Protein A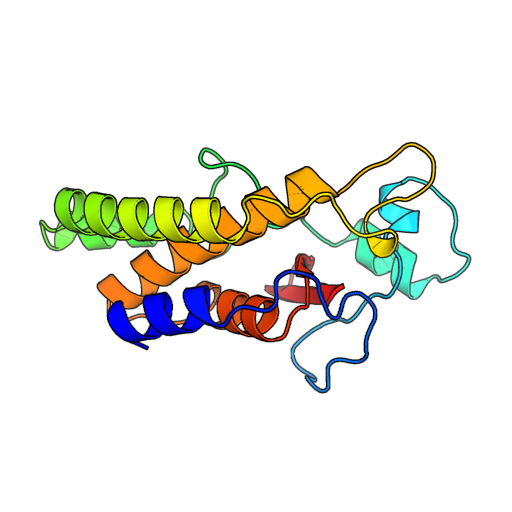F-A0A517VA47-F1 (afdb_monomer_lite)

pLDDT: mean 95.21, std 2.86, range [83.19, 98.19]

Sequence (168 aa):
MTITELESLLQGTKWFERLCEPLANDSVVQIRSLEPWANIPTGDDRLEQIADQMDWLPSSRDQDDPVHGRSMEDRSEQLGMKTEYSRQSLDIYKKALASLRGFDGNSALQVGPHNFTEAACGAAVFAARRAAYEILLDDCGFWCSIMNLYHQGHWPCGILPDKTVVVL

Organism: NCBI:txid2527971

Structure (mmCIF, N/CA/C/O backbone):
data_AF-A0A517VA47-F1
#
_entry.id   AF-A0A517VA47-F1
#
loop_
_atom_site.group_PDB
_atom_site.id
_atom_site.type_symbol
_atom_site.label_atom_id
_atom_site.label_alt_id
_atom_site.label_comp_id
_atom_site.label_asym_id
_atom_site.label_entity_id
_atom_site.label_seq_id
_atom_site.pdbx_PDB_ins_code
_atom_site.Cartn_x
_atom_site.Cartn_y
_atom_site.Cartn_z
_atom_site.occupancy
_atom_site.B_iso_or_equiv
_atom_site.auth_seq_id
_atom_site.auth_comp_id
_atom_site.auth_asym_id
_atom_site.auth_atom_id
_atom_site.pdbx_PDB_model_num
ATOM 1 N N . MET A 1 1 ? -1.684 -7.712 15.765 1.00 89.75 1 MET A N 1
ATOM 2 C CA . MET A 1 1 ? -1.124 -6.348 15.733 1.00 89.75 1 MET A CA 1
ATOM 3 C C . MET A 1 1 ? -2.108 -5.426 16.438 1.00 89.75 1 MET A C 1
ATOM 5 O O . MET A 1 1 ? -3.297 -5.567 16.191 1.00 89.75 1 MET A O 1
ATOM 9 N N . THR A 1 2 ? -1.655 -4.530 17.307 1.00 95.94 2 THR A N 1
ATOM 10 C CA . THR A 1 2 ? -2.456 -3.492 17.979 1.00 95.94 2 THR A CA 1
ATOM 11 C C . THR A 1 2 ? -2.201 -2.114 17.360 1.00 95.94 2 THR A C 1
ATOM 13 O O . THR A 1 2 ? -1.248 -1.937 16.603 1.00 95.94 2 THR A O 1
ATOM 16 N N . ILE A 1 3 ? -3.014 -1.106 17.701 1.00 96.75 3 ILE A N 1
ATOM 17 C CA . ILE A 1 3 ? -2.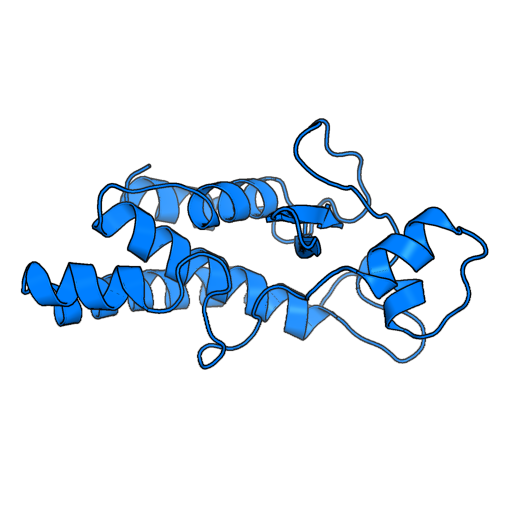789 0.273 17.231 1.00 96.75 3 ILE A CA 1
ATOM 18 C C . ILE A 1 3 ? -1.429 0.805 17.695 1.00 96.75 3 ILE A C 1
ATOM 20 O O . ILE A 1 3 ? -0.699 1.390 16.903 1.00 96.75 3 ILE A O 1
ATOM 24 N N . THR A 1 4 ? -1.036 0.545 18.943 1.00 96.38 4 THR A N 1
ATOM 25 C CA . THR A 1 4 ? 0.276 0.958 19.464 1.00 96.38 4 THR A CA 1
ATOM 26 C C . THR A 1 4 ? 1.433 0.274 18.729 1.00 96.38 4 THR A C 1
ATOM 28 O O . THR A 1 4 ? 2.458 0.906 18.462 1.00 96.38 4 THR A O 1
ATOM 31 N N . GLU A 1 5 ? 1.270 -0.999 18.362 1.00 96.56 5 GLU A N 1
ATOM 32 C CA . GLU A 1 5 ? 2.248 -1.715 17.535 1.00 96.56 5 GLU A CA 1
ATOM 33 C C . GLU A 1 5 ? 2.327 -1.124 16.123 1.00 96.56 5 GLU A C 1
ATOM 35 O O . GLU A 1 5 ? 3.432 -0.918 15.628 1.00 96.56 5 GLU A O 1
ATOM 40 N N . LEU A 1 6 ? 1.192 -0.777 15.502 1.00 97.25 6 LEU A N 1
ATOM 41 C CA . LEU A 1 6 ? 1.171 -0.102 14.200 1.00 97.25 6 LEU A CA 1
ATOM 42 C C . LEU A 1 6 ? 1.857 1.271 14.261 1.00 97.25 6 LEU A C 1
ATOM 44 O O . LEU A 1 6 ? 2.608 1.628 13.359 1.00 97.25 6 LEU A O 1
ATOM 48 N N . GLU A 1 7 ? 1.655 2.037 15.332 1.00 96.75 7 GLU A N 1
ATOM 49 C CA . GLU A 1 7 ? 2.340 3.319 15.529 1.00 96.75 7 GLU A CA 1
ATOM 50 C C . GLU A 1 7 ? 3.854 3.154 15.663 1.00 96.75 7 GLU A C 1
ATOM 52 O O . GLU A 1 7 ? 4.614 3.917 15.067 1.00 96.75 7 GLU A O 1
ATOM 57 N N . SER A 1 8 ? 4.294 2.140 16.408 1.00 95.62 8 SER A N 1
ATOM 58 C CA . SER A 1 8 ? 5.715 1.811 16.548 1.00 95.62 8 SER A CA 1
ATOM 59 C C . SER A 1 8 ? 6.312 1.344 15.216 1.00 95.62 8 SER A C 1
ATOM 61 O O . SER A 1 8 ? 7.416 1.750 14.853 1.00 95.62 8 SER A O 1
ATOM 63 N N . LEU A 1 9 ? 5.556 0.556 14.446 1.00 95.81 9 LEU A N 1
ATOM 64 C CA . LEU A 1 9 ? 5.927 0.130 13.099 1.00 95.81 9 LEU A CA 1
ATOM 65 C C . LEU A 1 9 ? 6.095 1.335 12.167 1.00 95.81 9 LEU A C 1
ATOM 67 O O . LEU A 1 9 ? 7.115 1.421 11.485 1.00 95.81 9 LEU A O 1
ATOM 71 N N . LEU A 1 10 ? 5.167 2.300 12.182 1.00 95.38 10 LEU A N 1
ATOM 72 C CA . LEU A 1 10 ? 5.263 3.538 11.396 1.00 95.38 10 LEU A CA 1
ATOM 73 C C . LEU A 1 10 ? 6.509 4.361 11.744 1.00 95.38 10 LEU A C 1
ATOM 75 O O . LEU A 1 10 ? 7.175 4.861 10.843 1.00 95.38 10 LEU A O 1
ATOM 79 N N . GLN A 1 11 ? 6.857 4.475 13.029 1.00 92.38 11 GLN A N 1
ATOM 80 C CA . GLN A 1 11 ? 8.053 5.209 13.466 1.00 92.38 11 GLN A CA 1
ATOM 81 C C . GLN A 1 11 ? 9.359 4.564 12.988 1.00 92.38 11 GLN A C 1
ATOM 83 O O . GLN A 1 11 ? 10.321 5.274 12.707 1.00 92.38 11 GLN A O 1
ATOM 88 N N . GLY A 1 12 ? 9.397 3.233 12.904 1.00 92.81 12 GLY A N 1
ATOM 89 C CA . GLY A 1 12 ? 10.550 2.482 12.406 1.00 92.81 12 GLY A CA 1
ATOM 90 C C . GLY A 1 12 ? 10.504 2.171 10.910 1.00 92.81 12 GLY A C 1
ATOM 91 O O . GLY A 1 12 ? 11.357 1.425 10.435 1.00 92.81 12 GLY A O 1
ATOM 92 N N . THR A 1 13 ? 9.497 2.658 10.178 1.00 94.81 13 THR A N 1
ATOM 93 C CA . THR A 1 13 ? 9.312 2.316 8.765 1.00 94.81 13 THR A CA 1
ATOM 94 C C . THR A 1 13 ? 10.367 2.985 7.895 1.00 94.81 13 THR A C 1
ATOM 96 O O . THR A 1 13 ? 10.553 4.199 7.933 1.00 94.81 13 THR A O 1
ATOM 99 N N . LYS A 1 14 ? 11.016 2.173 7.063 1.00 92.81 14 LYS A N 1
ATOM 100 C CA . LYS A 1 14 ? 12.071 2.572 6.132 1.00 92.81 14 LYS A CA 1
ATOM 101 C C . LYS A 1 14 ? 11.511 2.890 4.753 1.00 92.81 14 LYS A C 1
ATOM 103 O O . LYS A 1 14 ? 11.840 2.211 3.786 1.00 92.81 14 LYS A O 1
ATOM 108 N N . TRP A 1 15 ? 10.599 3.858 4.677 1.00 95.50 15 TRP A N 1
ATOM 109 C CA . TRP A 1 15 ? 9.833 4.145 3.460 1.00 95.50 15 TRP A CA 1
ATOM 110 C C . TRP A 1 15 ? 10.720 4.162 2.210 1.00 95.50 15 TRP A C 1
ATOM 112 O O . TRP A 1 15 ? 11.597 5.011 2.080 1.00 95.50 15 TRP A O 1
ATOM 122 N N . PHE A 1 16 ? 10.466 3.226 1.291 1.00 97.00 16 PHE A N 1
ATOM 123 C CA . PHE A 1 16 ? 11.099 3.179 -0.031 1.00 97.00 16 PHE A CA 1
ATOM 124 C C . PHE A 1 16 ? 12.636 3.042 -0.035 1.00 97.00 16 PHE A C 1
ATOM 126 O O . PHE A 1 16 ? 13.272 3.318 -1.055 1.00 97.00 16 PHE A O 1
ATOM 133 N N . GLU A 1 17 ? 13.254 2.617 1.072 1.00 95.88 17 GLU A N 1
ATOM 134 C CA . GLU A 1 17 ? 14.712 2.439 1.150 1.00 95.88 17 GLU A CA 1
ATOM 135 C C . GLU A 1 17 ? 15.217 1.233 0.347 1.00 95.88 17 GLU A C 1
ATOM 137 O O . GLU A 1 17 ? 16.389 1.199 -0.015 1.00 95.88 17 GLU A O 1
ATOM 142 N N . ARG A 1 18 ? 14.352 0.249 0.066 1.00 96.19 18 ARG A N 1
ATOM 143 C CA . ARG A 1 18 ? 14.712 -1.045 -0.540 1.00 96.19 18 ARG A CA 1
ATOM 144 C C . ARG A 1 18 ? 13.960 -1.324 -1.842 1.00 96.19 18 ARG A C 1
ATOM 146 O O . ARG A 1 18 ? 13.729 -2.480 -2.195 1.00 96.19 18 ARG A O 1
ATOM 153 N N . LEU A 1 19 ? 13.567 -0.270 -2.559 1.00 96.00 19 LEU A N 1
ATOM 154 C CA . LEU A 1 19 ? 12.985 -0.407 -3.896 1.00 96.00 19 LEU A CA 1
ATOM 155 C C . LEU A 1 19 ? 13.931 -1.189 -4.815 1.00 96.00 19 LEU A C 1
ATOM 157 O O . LEU A 1 19 ? 15.142 -0.961 -4.816 1.00 96.00 19 LEU A O 1
ATOM 161 N N . CYS A 1 20 ? 13.369 -2.101 -5.601 1.00 93.25 20 CYS A N 1
ATOM 162 C CA . CYS A 1 20 ? 14.054 -3.013 -6.514 1.00 93.25 20 CYS A CA 1
ATOM 163 C C . CYS A 1 20 ? 14.995 -4.031 -5.837 1.00 93.25 20 CYS A C 1
ATOM 165 O O . CYS A 1 20 ? 15.588 -4.864 -6.534 1.00 93.25 20 CYS A O 1
ATOM 167 N N . GLU A 1 21 ? 15.146 -4.016 -4.506 1.00 94.12 21 GLU A N 1
ATOM 168 C CA . GLU A 1 21 ? 15.935 -5.018 -3.788 1.00 94.12 21 GLU A CA 1
ATOM 169 C C . GLU A 1 21 ? 15.165 -6.332 -3.635 1.00 94.12 21 GLU A C 1
ATOM 171 O O . GLU A 1 21 ? 13.967 -6.303 -3.353 1.00 94.12 21 GLU A O 1
ATOM 176 N N . PRO A 1 22 ? 15.823 -7.503 -3.735 1.00 91.69 22 PRO A N 1
ATOM 177 C CA . PRO A 1 22 ? 15.169 -8.792 -3.544 1.00 91.69 22 PRO A CA 1
ATOM 178 C C . PRO A 1 22 ? 14.406 -8.889 -2.219 1.00 91.69 22 PRO A C 1
ATOM 180 O O . PRO A 1 22 ? 14.969 -8.675 -1.140 1.00 91.69 22 PRO A O 1
ATOM 183 N N . LEU A 1 23 ? 13.142 -9.288 -2.313 1.00 90.44 23 LEU A N 1
ATOM 184 C CA . LEU A 1 23 ? 12.289 -9.600 -1.181 1.00 90.44 23 LEU A CA 1
ATOM 185 C C . LEU A 1 23 ? 12.096 -11.118 -1.133 1.00 90.44 23 LEU A C 1
ATOM 187 O O . LEU A 1 23 ? 11.501 -11.710 -2.030 1.00 90.44 23 LEU A O 1
ATOM 191 N N . ALA A 1 24 ? 12.615 -11.762 -0.087 1.00 83.56 24 ALA A N 1
ATOM 192 C CA . ALA A 1 24 ? 12.465 -13.202 0.118 1.00 83.56 24 ALA A CA 1
ATOM 193 C C . ALA A 1 24 ? 11.050 -13.525 0.630 1.00 83.56 24 ALA A C 1
ATOM 195 O O . ALA A 1 24 ? 10.853 -13.800 1.814 1.00 83.56 24 ALA A O 1
ATOM 196 N N . ASN A 1 25 ? 10.058 -13.421 -0.253 1.00 86.31 25 ASN A N 1
ATOM 197 C CA . ASN A 1 25 ? 8.664 -13.706 0.051 1.00 86.31 25 ASN A CA 1
ATOM 198 C C . ASN A 1 25 ? 7.951 -14.304 -1.172 1.00 86.31 25 ASN A C 1
ATOM 200 O O . ASN A 1 25 ? 7.628 -13.594 -2.117 1.00 86.31 25 ASN A O 1
ATOM 204 N N . ASP A 1 26 ? 7.648 -15.601 -1.113 1.00 83.19 26 ASP A N 1
ATOM 205 C CA . ASP A 1 26 ? 6.999 -16.334 -2.211 1.00 83.19 26 ASP A CA 1
ATOM 206 C C . ASP A 1 26 ? 5.515 -15.966 -2.408 1.00 83.19 26 ASP A C 1
ATOM 208 O O . ASP A 1 26 ? 4.892 -16.395 -3.377 1.00 83.19 26 ASP A O 1
ATOM 212 N N . SER A 1 27 ? 4.927 -15.181 -1.496 1.00 89.00 27 SER A N 1
ATOM 213 C CA . SER A 1 27 ? 3.525 -14.739 -1.578 1.00 89.00 27 SER A CA 1
ATOM 214 C C . SER A 1 27 ? 3.322 -13.431 -2.350 1.00 89.00 27 SER A C 1
ATOM 216 O O . SER A 1 27 ? 2.189 -12.963 -2.466 1.00 89.00 27 SER A O 1
ATOM 218 N N . VAL A 1 28 ? 4.394 -12.837 -2.883 1.00 95.19 28 VAL A N 1
ATOM 219 C CA . VAL A 1 28 ? 4.331 -11.603 -3.674 1.00 95.19 28 VAL A CA 1
ATOM 220 C C . VAL A 1 28 ? 4.973 -11.790 -5.043 1.00 95.19 28 VAL A C 1
ATOM 222 O O . VAL A 1 28 ? 5.863 -12.618 -5.236 1.00 95.19 28 VAL A O 1
ATOM 225 N N . VAL A 1 29 ? 4.549 -10.974 -6.001 1.00 96.44 29 VAL A N 1
ATOM 226 C CA . VAL A 1 29 ? 5.216 -10.844 -7.294 1.00 96.44 29 VAL A CA 1
ATOM 227 C C . VAL A 1 29 ? 6.150 -9.650 -7.227 1.00 96.44 29 VAL A C 1
ATOM 229 O O . VAL A 1 29 ? 5.716 -8.506 -7.131 1.00 96.44 29 VAL A O 1
ATOM 232 N N . GLN A 1 30 ? 7.449 -9.920 -7.277 1.00 95.62 30 GLN A N 1
ATOM 233 C CA . GLN A 1 30 ? 8.445 -8.863 -7.294 1.00 95.62 30 GLN A CA 1
ATOM 234 C C . GLN A 1 30 ? 8.706 -8.363 -8.720 1.00 95.62 30 GLN A C 1
ATOM 236 O O . GLN A 1 30 ? 9.025 -9.153 -9.611 1.00 95.62 30 GLN A O 1
ATOM 241 N N . ILE A 1 31 ? 8.647 -7.045 -8.901 1.00 95.81 31 ILE A N 1
ATOM 242 C CA . ILE A 1 31 ? 9.081 -6.333 -10.108 1.00 95.81 31 ILE A CA 1
ATOM 243 C C . ILE A 1 31 ? 10.337 -5.508 -9.804 1.00 95.81 31 ILE A C 1
ATOM 245 O O . ILE A 1 31 ? 10.694 -5.292 -8.649 1.00 95.81 31 ILE A O 1
ATOM 249 N N . ARG A 1 32 ? 11.055 -5.077 -10.845 1.00 93.62 32 ARG A N 1
ATOM 250 C CA . ARG A 1 32 ? 12.293 -4.278 -10.700 1.00 93.62 32 ARG A CA 1
ATOM 251 C C . ARG A 1 32 ? 12.285 -2.969 -11.477 1.00 93.62 32 ARG A C 1
ATOM 253 O O . ARG A 1 32 ? 13.248 -2.214 -11.396 1.00 93.62 32 ARG A O 1
ATOM 260 N N . SER A 1 33 ? 11.233 -2.728 -12.246 1.00 94.44 33 SER A N 1
ATOM 261 C CA . SER A 1 33 ? 11.095 -1.563 -13.106 1.00 94.44 33 SER A CA 1
ATOM 262 C C . SER A 1 33 ? 9.623 -1.192 -13.215 1.00 94.44 33 SER A C 1
ATOM 264 O O . SER A 1 33 ? 8.761 -2.070 -13.195 1.00 94.44 33 SER A O 1
ATOM 266 N N . LEU A 1 34 ? 9.356 0.108 -13.336 1.00 96.62 34 LEU A N 1
ATOM 267 C CA . LEU A 1 34 ? 8.030 0.665 -13.608 1.00 96.62 34 LEU A CA 1
ATOM 268 C C . LEU A 1 34 ? 7.850 1.052 -15.089 1.00 96.62 34 LEU A C 1
ATOM 270 O O . LEU A 1 34 ? 6.840 1.648 -15.453 1.00 96.62 34 LEU A O 1
ATOM 274 N N . GLU A 1 35 ? 8.818 0.721 -15.949 1.00 96.19 35 GLU A N 1
ATOM 275 C CA . GLU A 1 35 ? 8.818 1.021 -17.390 1.00 96.19 35 GLU A CA 1
ATOM 276 C C . GLU A 1 35 ? 7.531 0.670 -18.144 1.00 96.19 35 GLU A C 1
ATOM 278 O O . GLU A 1 35 ? 7.050 1.544 -18.875 1.00 96.19 35 GLU A O 1
ATOM 283 N N . PRO A 1 36 ? 6.895 -0.500 -17.939 1.00 95.56 36 PRO A N 1
ATOM 284 C CA . PRO A 1 36 ? 5.655 -0.814 -18.646 1.00 95.56 36 PRO A CA 1
ATOM 285 C C . PRO A 1 36 ? 4.538 0.193 -18.352 1.00 95.56 36 PRO A C 1
ATOM 287 O O . PRO A 1 36 ? 3.827 0.627 -19.254 1.00 95.56 36 PRO A O 1
ATOM 290 N N . TRP A 1 37 ? 4.429 0.650 -17.101 1.00 95.06 37 TRP A N 1
ATOM 291 C CA . TRP A 1 37 ? 3.430 1.639 -16.685 1.00 95.06 37 TRP A CA 1
ATOM 292 C C . TRP A 1 37 ? 3.751 3.067 -17.145 1.00 95.06 37 TRP A C 1
ATOM 294 O O . TRP A 1 37 ? 2.910 3.959 -17.039 1.00 95.06 37 TRP A O 1
ATOM 304 N N . ALA A 1 38 ? 4.951 3.283 -17.683 1.00 94.00 38 ALA A N 1
ATOM 305 C CA . ALA A 1 38 ? 5.353 4.491 -18.394 1.00 94.00 38 ALA A CA 1
ATOM 306 C C . ALA A 1 38 ? 5.250 4.336 -19.927 1.00 94.00 38 ALA A C 1
ATOM 308 O O . ALA A 1 38 ? 5.709 5.210 -20.662 1.00 94.00 38 ALA A O 1
ATOM 309 N N . ASN A 1 39 ? 4.648 3.246 -20.424 1.00 91.25 39 ASN A N 1
ATOM 310 C CA . ASN A 1 39 ? 4.583 2.884 -21.845 1.00 91.25 39 ASN A CA 1
ATOM 311 C C . ASN A 1 39 ? 5.968 2.763 -22.507 1.00 91.25 39 ASN A C 1
ATOM 313 O O . ASN A 1 39 ? 6.128 3.067 -23.692 1.00 91.25 39 ASN A O 1
ATOM 317 N N . ILE A 1 40 ? 6.977 2.342 -21.741 1.00 92.25 40 ILE A N 1
ATOM 318 C CA . ILE A 1 40 ? 8.319 2.056 -22.246 1.00 92.25 40 ILE A CA 1
ATOM 319 C C . ILE A 1 40 ? 8.425 0.539 -22.455 1.00 92.25 40 ILE A C 1
ATOM 321 O O . ILE A 1 40 ? 8.303 -0.203 -21.480 1.00 92.25 40 ILE A O 1
ATOM 325 N N . PRO A 1 41 ? 8.647 0.060 -23.696 1.00 89.62 41 PRO A N 1
ATOM 326 C CA . PRO A 1 41 ? 8.841 -1.362 -23.961 1.00 89.62 41 PRO A CA 1
ATOM 327 C C . PRO A 1 41 ? 10.047 -1.899 -23.195 1.00 89.62 41 PRO A C 1
ATOM 329 O O . PRO A 1 41 ? 11.126 -1.305 -23.248 1.00 89.62 41 PRO A O 1
ATOM 332 N N . THR A 1 42 ? 9.872 -3.030 -22.518 1.00 92.00 42 THR A N 1
ATOM 333 C CA . THR A 1 42 ? 10.920 -3.613 -21.667 1.00 92.00 42 THR A CA 1
ATOM 334 C C . THR A 1 42 ? 11.620 -4.784 -22.341 1.00 92.00 42 THR A C 1
ATOM 336 O O . THR A 1 42 ? 12.789 -5.050 -22.063 1.00 92.00 42 THR A O 1
ATOM 339 N N . GLY A 1 43 ? 10.919 -5.482 -23.242 1.00 90.62 43 GLY A N 1
ATOM 340 C CA . GLY A 1 43 ? 11.383 -6.759 -23.785 1.00 90.62 43 GLY A CA 1
ATOM 341 C C . GLY A 1 43 ? 11.343 -7.899 -22.760 1.00 90.62 43 GLY A C 1
ATOM 342 O O . GLY A 1 43 ? 11.914 -8.959 -23.013 1.00 90.62 43 GLY A O 1
ATOM 343 N N . ASP A 1 44 ? 10.698 -7.680 -21.610 1.00 94.44 44 ASP A N 1
ATOM 344 C CA . ASP A 1 44 ? 10.387 -8.684 -20.598 1.00 94.44 44 ASP A CA 1
ATOM 345 C C . ASP A 1 44 ? 8.884 -8.991 -20.660 1.00 94.44 44 ASP A C 1
ATOM 347 O O . ASP A 1 44 ? 8.063 -8.319 -20.032 1.00 94.44 44 ASP A O 1
ATOM 351 N N . ASP A 1 45 ? 8.533 -10.036 -21.417 1.00 94.75 45 ASP A N 1
ATOM 352 C CA . ASP A 1 45 ? 7.146 -10.477 -21.617 1.00 94.75 45 ASP A CA 1
ATOM 353 C C . ASP A 1 45 ? 6.407 -10.710 -20.289 1.00 94.75 45 ASP A C 1
ATOM 355 O O . ASP A 1 45 ? 5.201 -10.484 -20.188 1.00 94.75 45 ASP A O 1
ATOM 359 N N . ARG A 1 46 ? 7.118 -11.164 -19.246 1.00 94.81 46 ARG A N 1
ATOM 360 C CA . ARG A 1 46 ? 6.512 -11.413 -17.935 1.00 94.81 46 ARG A CA 1
ATOM 361 C C . ARG A 1 46 ? 6.173 -10.099 -17.243 1.00 94.81 46 ARG A C 1
ATOM 363 O O . ARG A 1 46 ? 5.109 -9.998 -16.637 1.00 94.81 46 ARG A O 1
ATOM 370 N N . LEU A 1 47 ? 7.073 -9.122 -17.291 1.00 95.19 47 LEU A N 1
ATOM 371 C CA . LEU A 1 47 ? 6.854 -7.810 -16.689 1.00 95.19 47 LEU A CA 1
ATOM 372 C C . LEU A 1 47 ? 5.728 -7.047 -17.406 1.00 95.19 47 LEU A C 1
ATOM 374 O O . LEU A 1 47 ? 4.884 -6.446 -16.744 1.00 95.19 47 LEU A O 1
ATOM 378 N N . GLU A 1 48 ? 5.668 -7.130 -18.734 1.00 95.25 48 GLU A N 1
ATOM 379 C CA . GLU A 1 48 ? 4.583 -6.553 -19.540 1.00 95.25 48 GLU A CA 1
ATOM 380 C C . GLU A 1 48 ? 3.239 -7.232 -19.234 1.00 95.25 48 GLU A C 1
ATOM 382 O O . GLU A 1 48 ? 2.251 -6.549 -18.973 1.00 95.25 48 GLU A O 1
ATOM 387 N N . GLN A 1 49 ? 3.215 -8.564 -19.110 1.00 95.62 49 GLN A N 1
ATOM 388 C CA . GLN A 1 49 ? 2.014 -9.294 -18.696 1.00 95.62 49 GLN A CA 1
ATOM 389 C C . GLN A 1 49 ? 1.533 -8.902 -17.290 1.00 95.62 49 GLN A C 1
ATOM 391 O O . GLN A 1 49 ? 0.327 -8.809 -17.057 1.00 95.62 49 GLN A O 1
ATOM 396 N N . ILE A 1 50 ? 2.451 -8.691 -16.339 1.00 96.94 50 ILE A N 1
ATOM 397 C CA . ILE A 1 50 ? 2.095 -8.199 -15.000 1.00 96.94 50 ILE A CA 1
ATOM 398 C C . ILE A 1 50 ? 1.454 -6.817 -15.118 1.00 96.94 50 ILE A C 1
ATOM 400 O O . ILE A 1 50 ? 0.419 -6.583 -14.502 1.00 96.94 50 ILE A O 1
ATOM 404 N N . ALA A 1 51 ? 2.029 -5.919 -15.917 1.00 96.00 51 ALA A N 1
ATOM 405 C CA . ALA A 1 51 ? 1.502 -4.573 -16.094 1.00 96.00 51 ALA A CA 1
ATOM 406 C C . ALA A 1 51 ? 0.102 -4.545 -16.722 1.00 96.00 51 ALA A C 1
ATOM 408 O O . ALA A 1 51 ? -0.727 -3.751 -16.285 1.00 96.00 51 ALA A O 1
ATOM 409 N N . ASP A 1 52 ? -0.182 -5.446 -17.665 1.00 95.50 52 ASP A N 1
ATOM 410 C CA . ASP A 1 52 ? -1.502 -5.583 -18.295 1.00 95.50 52 ASP A CA 1
ATOM 411 C C . ASP A 1 52 ? -2.594 -6.073 -17.330 1.00 95.50 52 ASP A C 1
ATOM 413 O O . ASP A 1 52 ? -3.778 -5.809 -17.539 1.00 95.50 52 ASP A O 1
ATOM 417 N N . GLN A 1 53 ? -2.216 -6.830 -16.296 1.00 96.56 53 GLN A N 1
ATOM 418 C CA . GLN A 1 53 ? -3.156 -7.464 -15.363 1.00 96.56 53 GLN A CA 1
ATOM 419 C C . GLN A 1 53 ? -3.265 -6.753 -14.016 1.00 96.56 53 GLN A C 1
ATOM 421 O O . GLN A 1 53 ? -4.241 -6.961 -13.296 1.00 96.56 53 GLN A O 1
ATOM 426 N N . MET A 1 54 ? -2.240 -5.995 -13.635 1.00 96.75 54 MET A N 1
ATOM 427 C CA . MET A 1 54 ? -2.138 -5.396 -12.314 1.00 96.75 54 MET A CA 1
ATOM 428 C C . MET A 1 54 ? -3.027 -4.162 -12.199 1.00 96.75 54 MET A C 1
ATOM 430 O O . MET A 1 54 ? -2.868 -3.189 -12.935 1.00 96.75 54 MET A O 1
ATOM 434 N N . ASP A 1 55 ? -3.855 -4.151 -11.161 1.00 96.62 55 ASP A N 1
ATOM 435 C CA . ASP A 1 55 ? -4.502 -2.938 -10.686 1.00 96.62 55 ASP A CA 1
ATOM 436 C C . ASP A 1 55 ? -3.609 -2.236 -9.658 1.00 96.62 55 ASP A C 1
ATOM 438 O O . ASP A 1 55 ? -3.057 -2.859 -8.745 1.00 96.62 55 ASP A O 1
ATOM 442 N N . TRP A 1 56 ? -3.484 -0.915 -9.775 1.00 97.00 56 TRP A N 1
ATOM 443 C CA . TRP A 1 56 ? -2.779 -0.101 -8.786 1.00 97.00 56 TRP A CA 1
ATOM 444 C C . TRP A 1 56 ? -3.477 -0.146 -7.428 1.00 97.00 56 TRP A C 1
ATOM 446 O O . TRP A 1 56 ? -4.706 -0.066 -7.341 1.00 97.00 56 TRP A O 1
ATOM 456 N N . LEU A 1 57 ? -2.691 -0.192 -6.349 1.00 97.19 57 LEU A N 1
ATOM 457 C CA . LEU A 1 57 ? -3.249 0.042 -5.023 1.00 97.19 57 LEU A CA 1
ATOM 458 C C . LEU A 1 57 ? -3.744 1.495 -4.901 1.00 97.19 57 LEU A C 1
ATOM 460 O O . LEU A 1 57 ? -3.140 2.404 -5.481 1.00 97.19 57 LEU A O 1
ATOM 464 N N . PRO A 1 58 ? -4.818 1.738 -4.126 1.00 97.06 58 PRO A N 1
ATOM 465 C CA . PRO A 1 58 ? -5.355 3.074 -3.924 1.00 97.06 58 PRO A CA 1
ATOM 466 C C . PRO A 1 58 ? -4.307 4.028 -3.358 1.00 97.06 58 PRO A C 1
ATOM 468 O O . PRO A 1 58 ? -3.669 3.725 -2.353 1.00 97.06 58 PRO A O 1
ATOM 471 N N . SER A 1 59 ? -4.173 5.198 -3.971 1.00 94.31 59 SER A N 1
ATOM 472 C CA . SER A 1 59 ? -3.265 6.271 -3.570 1.00 94.31 59 SER A CA 1
ATOM 473 C C . SER A 1 59 ? -3.989 7.530 -3.088 1.00 94.31 59 SER A C 1
ATOM 475 O O . SER A 1 59 ? -3.355 8.437 -2.548 1.00 94.31 59 SER A O 1
ATOM 477 N N . SER A 1 60 ? -5.318 7.590 -3.212 1.00 91.88 60 SER A N 1
ATOM 478 C CA . SER A 1 60 ? -6.132 8.697 -2.717 1.00 91.88 60 SER A CA 1
ATOM 479 C C . SER A 1 60 ? -7.151 8.250 -1.669 1.00 91.88 60 SER A C 1
ATOM 481 O O . SER A 1 60 ? -7.559 7.096 -1.574 1.00 91.88 60 SER A O 1
ATOM 483 N N . ARG A 1 61 ? -7.572 9.192 -0.821 1.00 85.44 61 ARG A N 1
ATOM 484 C CA . ARG A 1 61 ? -8.452 8.915 0.327 1.00 85.44 61 ARG A CA 1
ATOM 485 C C . ARG A 1 61 ? -9.856 8.447 -0.079 1.00 85.44 61 ARG A C 1
ATOM 487 O O . ARG A 1 61 ? -10.508 7.765 0.717 1.00 85.44 61 ARG A O 1
ATOM 494 N N . ASP A 1 62 ? -10.312 8.919 -1.232 1.00 87.94 62 ASP A N 1
ATOM 495 C CA . ASP A 1 62 ? -11.637 8.752 -1.831 1.00 87.94 62 ASP A CA 1
ATOM 496 C C . ASP A 1 62 ? -11.745 7.540 -2.762 1.00 87.94 62 ASP A C 1
ATOM 498 O O . ASP A 1 62 ? -12.856 7.191 -3.147 1.00 87.94 62 ASP A O 1
ATOM 502 N N . GLN A 1 63 ? -10.629 6.882 -3.081 1.00 93.50 63 GLN A N 1
ATOM 503 C CA . GLN A 1 63 ? -10.655 5.595 -3.764 1.00 93.50 63 GLN A CA 1
ATOM 504 C C . GLN A 1 63 ? -11.215 4.493 -2.859 1.00 93.50 63 GLN A C 1
ATOM 506 O O . GLN A 1 63 ? -11.007 4.484 -1.639 1.00 93.50 63 GLN A O 1
ATOM 511 N N . ASP A 1 64 ? -11.913 3.552 -3.491 1.00 93.25 64 ASP A N 1
ATOM 512 C CA . ASP A 1 64 ? -12.468 2.380 -2.828 1.00 93.25 64 ASP A CA 1
ATOM 513 C C . ASP A 1 64 ? -11.367 1.411 -2.379 1.00 93.25 64 ASP A C 1
ATOM 515 O O . ASP A 1 64 ? -10.287 1.331 -2.963 1.00 93.25 64 ASP A O 1
ATOM 519 N N . ASP A 1 65 ? -11.654 0.647 -1.326 1.00 95.06 65 ASP A N 1
ATOM 520 C CA . ASP A 1 65 ? -10.794 -0.441 -0.866 1.00 95.06 65 ASP A CA 1
ATOM 521 C C . ASP A 1 65 ? -11.015 -1.690 -1.748 1.00 95.06 65 ASP A C 1
ATOM 523 O O . ASP A 1 65 ? -12.092 -2.290 -1.678 1.00 95.06 65 ASP A O 1
ATOM 527 N N . PRO A 1 66 ? -10.028 -2.130 -2.555 1.00 93.62 66 PRO A N 1
ATOM 528 C CA . PRO A 1 66 ? -10.185 -3.264 -3.470 1.00 93.62 66 PRO A CA 1
ATOM 529 C C . PRO A 1 66 ? -10.254 -4.636 -2.781 1.00 93.62 66 PRO A C 1
ATOM 531 O O . PRO A 1 66 ? -10.471 -5.652 -3.453 1.00 93.62 66 PRO A O 1
ATOM 534 N N . VAL A 1 67 ? -10.021 -4.700 -1.469 1.00 94.31 67 VAL A N 1
ATOM 535 C CA . VAL A 1 67 ? -10.036 -5.945 -0.692 1.00 94.31 67 VAL A CA 1
ATOM 536 C C . VAL A 1 67 ? -11.315 -6.056 0.115 1.00 94.31 67 VAL A C 1
ATOM 538 O O . VAL A 1 67 ? -12.006 -7.069 0.034 1.00 94.31 67 VAL A O 1
ATOM 541 N N . HIS A 1 68 ? -11.660 -4.999 0.846 1.00 94.06 68 HIS A N 1
ATOM 542 C CA . HIS A 1 68 ? -12.789 -5.029 1.777 1.00 94.06 68 HIS A CA 1
ATOM 543 C C . HIS A 1 68 ? -14.009 -4.247 1.294 1.00 94.06 68 HIS A C 1
ATOM 545 O O . HIS A 1 68 ? -15.083 -4.372 1.891 1.00 94.06 68 HIS A O 1
ATOM 551 N N . GLY A 1 69 ? -13.875 -3.419 0.255 1.00 93.31 69 GLY A N 1
ATOM 552 C CA . GLY A 1 69 ? -14.902 -2.459 -0.138 1.00 93.31 69 GLY A CA 1
ATOM 553 C C . GLY A 1 69 ? -15.351 -1.624 1.063 1.00 93.31 69 GLY A C 1
ATOM 554 O O . GLY A 1 69 ? -14.534 -1.034 1.769 1.00 93.31 69 GLY A O 1
ATOM 555 N N . ARG A 1 70 ? -16.661 -1.635 1.331 1.00 93.81 70 ARG A N 1
ATOM 556 C CA . ARG A 1 70 ? -17.280 -0.950 2.481 1.00 93.81 70 ARG A CA 1
ATOM 557 C C . ARG A 1 70 ? -17.527 -1.841 3.702 1.00 93.81 70 ARG A C 1
ATOM 559 O O . ARG A 1 70 ? -18.093 -1.379 4.690 1.00 93.81 70 ARG A O 1
ATOM 566 N N . SER A 1 71 ? -17.117 -3.110 3.659 1.00 95.69 71 SER A N 1
ATOM 567 C CA . SER A 1 71 ? -17.463 -4.083 4.706 1.00 95.69 71 SER A CA 1
ATOM 568 C C . SER A 1 71 ? -16.937 -3.692 6.091 1.00 95.69 71 SER A C 1
ATOM 570 O O . SER A 1 71 ? -17.608 -3.933 7.094 1.00 95.69 71 SER A O 1
ATOM 572 N N . MET A 1 72 ? -15.769 -3.047 6.161 1.00 95.38 72 MET A N 1
ATOM 573 C CA . MET A 1 72 ? -15.200 -2.577 7.423 1.00 95.38 72 MET A CA 1
ATOM 574 C C . MET A 1 72 ? -16.018 -1.425 8.023 1.00 95.38 72 MET A C 1
ATOM 576 O O . MET A 1 72 ? -16.321 -1.438 9.217 1.00 95.38 72 MET A O 1
ATOM 580 N N . GLU A 1 73 ? -16.432 -0.457 7.203 1.00 94.62 73 GLU A N 1
ATOM 581 C CA . GLU A 1 73 ? -17.321 0.632 7.611 1.00 94.62 73 GLU A CA 1
ATOM 582 C C . GLU A 1 73 ? -18.684 0.122 8.083 1.00 94.62 73 GLU A C 1
ATOM 584 O O . GLU A 1 73 ? -19.202 0.601 9.090 1.00 94.62 73 GLU A O 1
ATOM 589 N N . ASP A 1 74 ? -19.259 -0.854 7.383 1.00 96.56 74 ASP A N 1
ATOM 590 C CA . ASP A 1 74 ? -20.565 -1.412 7.734 1.00 96.56 74 ASP A CA 1
ATOM 591 C C . ASP A 1 74 ? -20.492 -2.189 9.061 1.00 96.56 74 ASP A C 1
ATOM 593 O O . ASP A 1 74 ? -21.365 -2.052 9.921 1.00 96.56 74 ASP A O 1
ATOM 597 N N . ARG A 1 75 ? -19.412 -2.951 9.285 1.00 96.81 75 ARG A N 1
ATOM 598 C CA . ARG A 1 75 ? -19.157 -3.641 10.561 1.00 96.81 75 ARG A CA 1
ATOM 599 C C . ARG A 1 75 ? -18.966 -2.662 11.716 1.00 96.81 75 ARG A C 1
ATOM 601 O O . ARG A 1 75 ? -19.525 -2.871 12.791 1.00 96.81 75 ARG A O 1
ATOM 608 N N . SER A 1 76 ? -18.206 -1.584 11.522 1.00 96.38 76 SER A N 1
ATOM 609 C CA . SER A 1 76 ? -18.011 -0.587 12.582 1.00 96.38 76 SER A CA 1
ATOM 610 C C . SER A 1 76 ? -19.299 0.168 12.916 1.00 96.38 76 SER A C 1
ATOM 612 O O . SER A 1 76 ? -19.504 0.556 14.069 1.00 96.38 76 SER A O 1
ATOM 614 N N . GLU A 1 77 ? -20.191 0.347 11.939 1.00 97.31 77 GLU A N 1
ATOM 615 C CA . GLU A 1 77 ? -21.527 0.904 12.138 1.00 97.31 77 GLU A CA 1
ATOM 616 C C . GLU A 1 77 ? -22.418 -0.030 12.959 1.00 97.31 77 GLU A C 1
ATOM 618 O O . GLU A 1 77 ? -23.024 0.418 13.932 1.00 97.31 77 GLU A O 1
ATOM 623 N N . GLN A 1 78 ? -22.424 -1.328 12.648 1.00 97.12 78 GLN A N 1
ATOM 624 C CA . GLN A 1 78 ? -23.152 -2.343 13.423 1.00 97.12 78 GLN A CA 1
ATOM 625 C C . GLN A 1 78 ? -22.680 -2.423 14.881 1.00 97.12 78 GLN A C 1
ATOM 627 O O . GLN A 1 78 ? -23.487 -2.652 15.780 1.00 97.12 78 GLN A O 1
ATOM 632 N N . LEU A 1 79 ? -21.389 -2.189 15.127 1.00 96.81 79 LEU A N 1
ATOM 633 C CA . LEU A 1 79 ? -20.809 -2.126 16.471 1.00 96.81 79 LEU A CA 1
ATOM 634 C C . LEU A 1 79 ? -21.059 -0.786 17.188 1.00 96.81 79 LEU A C 1
ATOM 636 O O . LEU A 1 79 ? -20.694 -0.645 18.352 1.00 96.81 79 LEU A O 1
ATOM 640 N N . GLY A 1 80 ? -21.634 0.219 16.517 1.00 97.62 80 GLY A N 1
ATOM 641 C CA . GLY A 1 80 ? -21.798 1.571 17.063 1.00 97.62 80 GLY A CA 1
ATOM 642 C C . GLY A 1 80 ? -20.484 2.349 17.227 1.00 97.62 80 GLY A C 1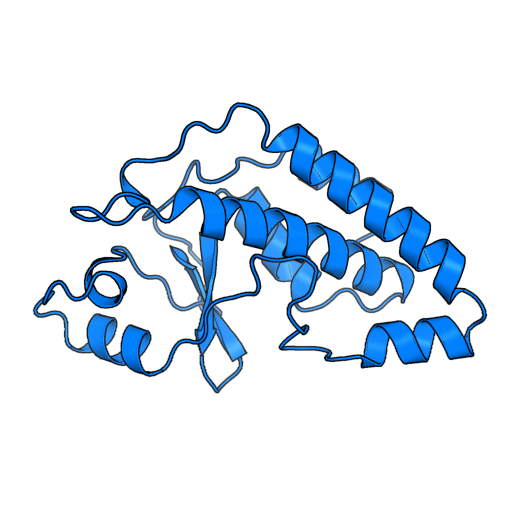
ATOM 643 O O . GLY A 1 80 ? -20.458 3.384 17.888 1.00 97.62 80 GLY A O 1
ATOM 644 N N . MET A 1 81 ? -19.392 1.877 16.617 1.00 97.75 81 MET A N 1
ATOM 645 C CA . MET A 1 81 ? -18.029 2.398 16.790 1.00 97.75 81 MET A CA 1
ATOM 646 C C . MET A 1 81 ? -17.517 3.197 15.585 1.00 97.75 81 MET A C 1
ATOM 648 O O . MET A 1 81 ? -16.410 3.731 15.630 1.00 97.75 81 MET A O 1
ATOM 652 N N . LYS A 1 82 ? -18.315 3.335 14.517 1.00 95.75 82 LYS A N 1
ATOM 653 C CA . LYS A 1 82 ? -17.937 3.990 13.249 1.00 95.75 82 LYS A CA 1
ATOM 654 C C . LYS A 1 82 ? -17.196 5.314 13.422 1.00 95.75 82 LYS A C 1
ATOM 656 O O . LYS A 1 82 ? -16.136 5.506 12.826 1.00 95.75 82 LYS A O 1
ATOM 661 N N . THR A 1 83 ? -17.731 6.228 14.231 1.00 96.75 83 THR A N 1
ATOM 662 C CA . THR A 1 83 ? -17.122 7.549 14.461 1.00 96.75 83 THR A CA 1
ATOM 663 C C . THR A 1 83 ? -15.774 7.428 15.167 1.00 96.75 83 THR A C 1
ATOM 665 O O . THR A 1 83 ? -14.809 8.083 14.774 1.00 96.75 83 THR A O 1
ATOM 668 N N . GLU A 1 84 ? -15.691 6.566 16.178 1.00 97.44 84 GLU A N 1
ATOM 669 C CA . GLU A 1 84 ? -14.480 6.371 16.972 1.00 97.44 84 GLU A CA 1
ATOM 670 C C . GLU A 1 84 ? -13.374 5.696 16.154 1.00 97.44 84 GLU A C 1
ATOM 672 O O . GLU A 1 84 ? -12.242 6.182 16.125 1.00 97.44 84 GLU A O 1
ATOM 677 N N . TYR A 1 85 ? -13.703 4.650 15.393 1.00 97.06 85 TYR A N 1
ATOM 678 C CA . TYR A 1 85 ? -12.738 3.990 14.513 1.00 97.06 85 TYR A CA 1
ATOM 679 C C . TYR A 1 85 ? -12.279 4.900 13.379 1.00 97.06 85 TYR A C 1
ATOM 681 O O . TYR A 1 85 ? -11.089 4.955 13.078 1.00 97.06 85 TYR A O 1
ATOM 689 N N . SER A 1 86 ? -13.186 5.697 12.807 1.00 95.19 86 SER A N 1
ATOM 690 C CA . SER A 1 86 ? -12.818 6.704 11.804 1.00 95.19 86 SER A CA 1
ATOM 691 C C . SER A 1 86 ? -11.849 7.743 12.375 1.00 95.19 86 SER A C 1
ATOM 693 O O . SER A 1 86 ? -10.899 8.137 11.700 1.00 95.19 86 SER A O 1
ATOM 695 N N . ARG A 1 87 ? -12.047 8.170 13.629 1.00 97.31 87 ARG A N 1
ATOM 696 C CA . ARG A 1 87 ? -11.160 9.11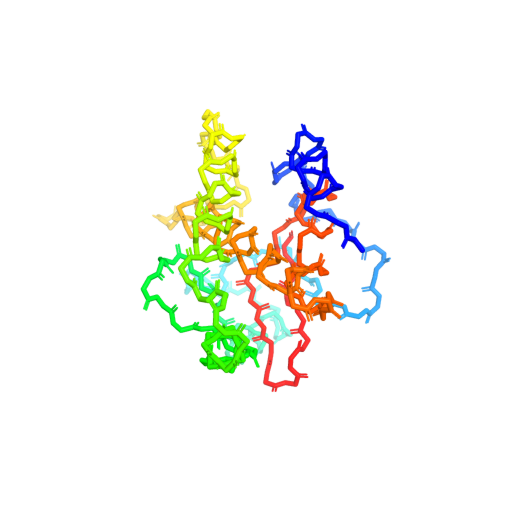7 14.317 1.00 97.31 87 ARG A CA 1
ATOM 697 C C . ARG A 1 87 ? -9.770 8.525 14.554 1.00 97.31 87 ARG A C 1
ATOM 699 O O . ARG A 1 87 ? -8.785 9.195 14.254 1.00 97.31 87 ARG A O 1
ATOM 706 N N . GLN A 1 88 ? -9.685 7.297 15.065 1.00 97.19 88 GLN A N 1
ATOM 707 C CA . GLN A 1 88 ? -8.408 6.618 15.322 1.00 97.19 88 GLN A CA 1
ATOM 708 C C . GLN A 1 88 ? -7.660 6.295 14.020 1.00 97.19 88 GLN A C 1
ATOM 710 O O . GLN A 1 88 ? -6.476 6.591 13.889 1.00 97.19 88 GLN A O 1
ATOM 715 N N . SER A 1 89 ? -8.365 5.790 13.008 1.00 96.56 89 SER A N 1
ATOM 716 C CA . SER A 1 89 ? -7.809 5.539 11.674 1.00 96.56 89 SER A CA 1
ATOM 717 C C . SER A 1 89 ? -7.285 6.827 11.013 1.00 96.56 89 SER A C 1
ATOM 719 O O . SER A 1 89 ? -6.222 6.827 10.388 1.00 96.56 89 SER A O 1
ATOM 721 N N . LEU A 1 90 ? -7.964 7.964 11.212 1.00 96.00 90 LEU A N 1
ATOM 722 C CA . LEU A 1 90 ? -7.489 9.272 10.750 1.00 96.00 90 LEU A CA 1
ATOM 723 C C . LEU A 1 90 ? -6.250 9.773 11.516 1.00 96.00 90 LEU A C 1
ATOM 725 O O . LEU A 1 90 ? -5.440 10.505 10.946 1.00 96.00 90 LEU A O 1
ATOM 729 N N . ASP A 1 91 ? -6.087 9.414 12.789 1.00 97.69 91 ASP A N 1
ATOM 730 C CA . ASP A 1 91 ? -4.866 9.727 13.542 1.00 97.69 91 ASP A CA 1
ATOM 731 C C . ASP A 1 91 ? -3.657 8.983 12.957 1.00 97.69 91 ASP A C 1
ATOM 733 O O . ASP A 1 91 ? -2.631 9.598 12.661 1.00 97.69 91 ASP A O 1
ATOM 737 N N . ILE A 1 92 ? -3.825 7.693 12.652 1.00 98.12 92 ILE A N 1
ATOM 738 C CA . ILE A 1 92 ? -2.812 6.881 11.965 1.00 98.12 92 ILE A CA 1
ATOM 739 C C . ILE A 1 92 ? -2.476 7.445 10.583 1.00 98.12 92 ILE A C 1
ATOM 741 O O . ILE A 1 92 ? -1.300 7.612 10.266 1.00 98.12 92 ILE A O 1
ATOM 745 N N . TYR A 1 93 ? -3.485 7.827 9.794 1.00 96.94 93 TYR A N 1
ATOM 746 C CA . TYR A 1 93 ? -3.285 8.520 8.516 1.00 96.94 93 TYR A CA 1
ATOM 747 C C . TYR A 1 93 ? -2.364 9.741 8.675 1.00 96.94 93 TYR A C 1
ATOM 749 O O . TYR A 1 93 ? -1.420 9.927 7.909 1.00 96.94 93 TYR A O 1
ATOM 757 N N . LYS A 1 94 ? -2.608 10.582 9.690 1.00 96.75 94 LYS A N 1
ATOM 758 C CA . LYS A 1 94 ? -1.807 11.793 9.931 1.00 96.75 94 LYS A CA 1
ATOM 759 C C . LYS A 1 94 ? -0.381 11.461 10.360 1.00 96.75 94 LYS A C 1
ATOM 761 O O . LYS A 1 94 ? 0.536 12.163 9.939 1.00 96.75 94 LYS A O 1
ATOM 766 N N . LYS A 1 95 ? -0.193 10.419 11.174 1.00 97.38 95 LYS A N 1
ATOM 767 C CA . LYS A 1 95 ? 1.132 9.937 11.591 1.00 97.38 95 LYS A CA 1
ATOM 768 C C . LYS A 1 95 ? 1.926 9.400 10.401 1.00 97.38 95 LYS A C 1
ATOM 770 O O . LYS A 1 95 ? 3.064 9.819 10.224 1.00 97.38 95 LYS A O 1
ATOM 775 N N . ALA A 1 96 ? 1.311 8.582 9.546 1.00 97.31 96 ALA A N 1
ATOM 776 C CA . ALA A 1 96 ? 1.932 8.089 8.315 1.00 97.31 96 ALA A CA 1
ATOM 777 C C . ALA A 1 96 ? 2.310 9.243 7.370 1.00 97.31 96 ALA A C 1
ATOM 779 O O . ALA A 1 96 ? 3.444 9.332 6.900 1.00 97.31 96 ALA A O 1
ATOM 780 N N . LEU A 1 97 ? 1.394 10.199 7.174 1.00 95.56 97 LEU A N 1
ATOM 781 C CA . LEU A 1 97 ? 1.666 11.400 6.385 1.00 95.56 97 LEU A CA 1
ATOM 782 C C . LEU A 1 97 ? 2.823 12.219 6.973 1.00 95.56 97 LEU A C 1
ATOM 784 O O . LEU A 1 97 ? 3.632 12.757 6.226 1.00 95.56 97 LEU A O 1
ATOM 788 N N . ALA A 1 98 ? 2.912 12.328 8.301 1.00 96.00 98 ALA A N 1
ATOM 789 C CA . ALA A 1 98 ? 4.011 13.012 8.972 1.00 96.00 98 ALA A CA 1
ATOM 790 C C . ALA A 1 98 ? 5.346 12.267 8.819 1.00 96.00 98 ALA A C 1
ATOM 792 O O . ALA A 1 98 ? 6.355 12.929 8.598 1.00 96.00 98 ALA A O 1
ATOM 793 N N . SER A 1 99 ? 5.358 10.931 8.886 1.00 95.44 99 SER A N 1
ATOM 794 C CA . SER A 1 99 ? 6.577 10.125 8.704 1.00 95.44 99 SER A CA 1
ATOM 795 C C . SER A 1 99 ? 7.118 10.146 7.276 1.00 95.44 99 SER A C 1
ATOM 797 O O . SER A 1 99 ? 8.306 9.939 7.076 1.00 95.44 99 SER A O 1
ATOM 799 N N . LEU A 1 100 ? 6.259 10.423 6.293 1.00 94.75 100 LEU A N 1
ATOM 800 C CA . LEU A 1 100 ? 6.644 10.586 4.890 1.00 94.75 100 LEU A CA 1
ATOM 801 C C . LEU A 1 100 ? 7.081 12.021 4.549 1.00 94.75 100 LEU A C 1
ATOM 803 O O . LEU A 1 100 ? 7.501 12.286 3.423 1.00 94.75 100 LEU A O 1
ATOM 807 N N . ARG A 1 101 ? 6.987 12.975 5.492 1.00 89.38 101 ARG A N 1
ATOM 808 C CA . ARG A 1 101 ? 7.452 14.349 5.248 1.00 89.38 101 ARG A CA 1
ATOM 809 C C . ARG A 1 101 ? 8.961 14.350 5.035 1.00 89.38 101 ARG A C 1
ATOM 811 O O . ARG A 1 101 ? 9.703 13.883 5.889 1.00 89.38 101 ARG A O 1
ATOM 818 N N . GLY A 1 102 ? 9.394 14.953 3.933 1.00 84.81 102 GLY A N 1
ATOM 819 C CA . GLY A 1 102 ? 10.807 15.024 3.558 1.00 84.81 102 GLY A CA 1
ATOM 820 C C . GLY A 1 102 ? 11.281 13.856 2.695 1.00 84.81 102 GLY A C 1
ATOM 821 O O . GLY A 1 102 ? 12.460 13.801 2.367 1.00 84.81 102 GLY A O 1
ATOM 822 N N . PHE A 1 103 ? 10.393 12.934 2.304 1.00 92.62 103 PHE A N 1
ATOM 823 C CA . PHE A 1 103 ? 10.697 12.039 1.197 1.00 92.62 103 PHE A CA 1
ATOM 824 C C . PHE A 1 103 ? 10.583 12.808 -0.124 1.00 92.62 103 PHE A C 1
ATOM 826 O O . PHE A 1 103 ? 9.483 13.082 -0.601 1.00 92.62 103 PHE A O 1
ATOM 833 N N . ASP A 1 104 ? 11.733 13.138 -0.709 1.00 88.38 104 ASP A N 1
ATOM 834 C CA . ASP A 1 104 ? 11.830 13.910 -1.955 1.00 88.38 104 ASP A CA 1
ATOM 835 C C . ASP A 1 104 ? 11.831 13.018 -3.217 1.00 88.38 104 ASP A C 1
ATOM 837 O O . ASP A 1 104 ? 12.068 13.491 -4.330 1.00 88.38 104 ASP A O 1
ATOM 841 N N . GLY A 1 105 ? 11.544 11.722 -3.054 1.00 90.44 105 GLY A N 1
ATOM 842 C CA . GLY A 1 105 ? 11.502 10.725 -4.122 1.00 90.44 105 GLY A CA 1
ATOM 843 C C . GLY A 1 105 ? 12.699 9.770 -4.126 1.00 90.44 105 GLY A C 1
ATOM 844 O O . GLY A 1 105 ? 13.658 9.903 -3.369 1.00 90.44 105 GLY A O 1
ATOM 845 N N . ASN A 1 106 ? 12.630 8.777 -5.009 1.00 94.38 106 ASN A N 1
ATOM 846 C CA . ASN A 1 106 ? 13.692 7.808 -5.279 1.00 94.38 106 ASN A CA 1
ATOM 847 C C . ASN A 1 106 ? 13.822 7.658 -6.803 1.00 94.38 106 ASN A C 1
ATOM 849 O O . ASN A 1 106 ? 12.814 7.692 -7.508 1.00 94.38 106 ASN A O 1
ATOM 853 N N . SER A 1 107 ? 15.039 7.493 -7.327 1.00 94.56 107 SER A N 1
ATOM 854 C CA . SER A 1 107 ? 15.269 7.310 -8.767 1.00 94.56 107 SER A CA 1
ATOM 855 C C . SER A 1 107 ? 14.515 6.114 -9.353 1.00 94.56 107 SER A C 1
ATOM 857 O O . SER A 1 107 ? 14.114 6.173 -10.506 1.00 94.56 107 SER A O 1
ATOM 859 N N . ALA A 1 108 ? 14.265 5.061 -8.568 1.00 95.50 108 ALA A N 1
ATOM 860 C CA . ALA A 1 108 ? 13.464 3.908 -8.988 1.00 95.50 108 ALA A CA 1
ATOM 861 C C . ALA A 1 108 ? 11.982 4.251 -9.247 1.00 95.50 108 ALA A C 1
ATOM 863 O O . ALA A 1 108 ? 11.283 3.506 -9.926 1.00 95.50 108 ALA A O 1
ATOM 864 N N . LEU A 1 109 ? 11.503 5.389 -8.731 1.00 97.00 109 LEU A N 1
ATOM 865 C CA . LEU A 1 109 ? 10.158 5.923 -8.970 1.00 97.00 109 LEU A CA 1
ATOM 866 C C . LEU A 1 109 ? 10.119 6.923 -10.137 1.00 97.00 109 LEU A C 1
ATOM 868 O O . LEU A 1 109 ? 9.068 7.510 -10.394 1.00 97.00 109 LEU A O 1
ATOM 872 N N . GLN A 1 110 ? 11.248 7.157 -10.813 1.00 96.50 110 GLN A N 1
ATOM 873 C CA . GLN A 1 110 ? 11.361 8.053 -11.962 1.00 96.50 110 GLN A CA 1
ATOM 874 C C . GLN A 1 110 ? 11.602 7.231 -13.220 1.00 96.50 110 GLN A C 1
ATOM 876 O O . GLN A 1 110 ? 12.625 6.561 -13.351 1.00 96.50 110 GLN A O 1
ATOM 881 N N . VAL A 1 111 ? 10.679 7.315 -14.170 1.00 95.00 111 VAL A N 1
ATOM 882 C CA . VAL A 1 111 ? 10.776 6.596 -15.437 1.00 95.00 111 VAL A CA 1
ATOM 883 C C . VAL A 1 111 ? 10.474 7.555 -16.577 1.00 95.00 111 VAL A C 1
ATOM 885 O O . VAL A 1 111 ? 9.326 7.920 -16.830 1.00 95.00 111 VAL A O 1
ATOM 888 N N . GLY A 1 112 ? 11.527 7.996 -17.266 1.00 90.25 112 GLY A N 1
ATOM 889 C CA . GLY A 1 112 ? 11.412 9.037 -18.285 1.00 90.25 112 GLY A CA 1
ATOM 890 C C . GLY A 1 112 ? 10.756 10.302 -17.703 1.00 90.25 112 GLY A C 1
ATOM 891 O O . GLY A 1 112 ? 11.276 10.846 -16.730 1.00 90.25 112 GLY A O 1
ATOM 892 N N . PRO A 1 113 ? 9.635 10.791 -18.267 1.00 92.12 113 PRO A N 1
ATOM 893 C CA . PRO A 1 113 ? 8.905 11.942 -17.732 1.00 92.12 113 PRO A CA 1
ATOM 894 C C . PRO A 1 113 ? 7.944 11.593 -16.578 1.00 92.12 113 PRO A C 1
ATOM 896 O O . PRO A 1 113 ? 7.318 12.496 -16.023 1.00 92.12 113 PRO A O 1
ATOM 899 N N . HIS A 1 114 ? 7.774 10.310 -16.242 1.00 94.69 114 HIS A N 1
ATOM 900 C CA . HIS A 1 114 ? 6.816 9.849 -15.241 1.00 94.69 114 HIS A CA 1
ATOM 901 C C . HIS A 1 114 ? 7.450 9.775 -13.852 1.00 94.69 114 HIS A C 1
ATOM 903 O O . HIS A 1 114 ? 8.525 9.202 -13.674 1.00 94.69 114 HIS A O 1
ATOM 909 N N . ASN A 1 115 ? 6.739 10.318 -12.863 1.00 96.06 115 ASN A N 1
ATOM 910 C CA . ASN A 1 115 ? 7.132 10.314 -11.461 1.00 96.06 115 ASN A CA 1
ATOM 911 C C . ASN A 1 115 ? 6.047 9.632 -10.621 1.00 96.06 115 ASN A C 1
ATOM 913 O O . ASN A 1 115 ? 4.934 10.142 -10.502 1.00 96.06 115 ASN A O 1
ATOM 917 N N . PHE A 1 116 ? 6.392 8.504 -10.005 1.00 97.00 116 PHE A N 1
ATOM 918 C CA . PHE A 1 116 ? 5.481 7.689 -9.201 1.00 97.00 116 PHE A CA 1
ATOM 919 C C . PHE A 1 116 ? 5.529 8.008 -7.696 1.00 97.00 116 PHE A C 1
ATOM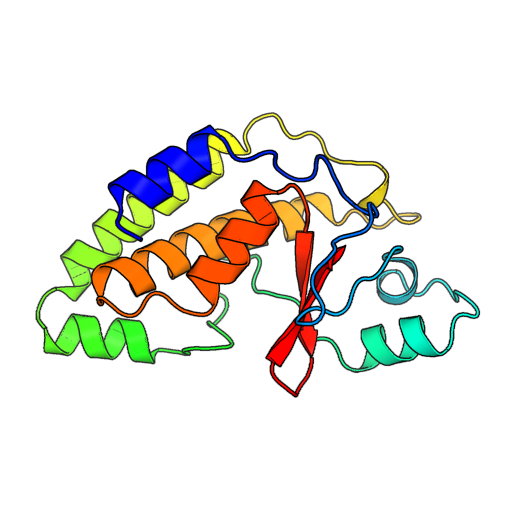 921 O O . PHE A 1 116 ? 4.842 7.362 -6.908 1.00 97.00 116 PHE A O 1
ATOM 928 N N . THR A 1 117 ? 6.302 9.016 -7.278 1.00 96.75 117 THR A N 1
ATOM 929 C CA . THR A 1 117 ? 6.492 9.390 -5.862 1.00 96.75 117 THR A CA 1
ATOM 930 C C . THR A 1 117 ? 5.173 9.705 -5.162 1.00 96.75 117 THR A C 1
ATOM 932 O O . THR A 1 117 ? 4.920 9.204 -4.069 1.00 96.75 117 THR A O 1
ATOM 935 N N . GLU A 1 118 ? 4.298 10.495 -5.791 1.00 95.19 118 GLU A N 1
ATOM 936 C CA . GLU A 1 118 ? 3.006 10.850 -5.191 1.00 95.19 118 GLU A CA 1
ATOM 937 C C . GLU A 1 118 ? 2.090 9.632 -5.044 1.00 95.19 118 GLU A C 1
ATOM 939 O O . GLU A 1 118 ? 1.464 9.464 -3.998 1.00 95.19 118 GLU A O 1
ATOM 944 N N . ALA A 1 119 ? 2.062 8.750 -6.049 1.00 96.12 119 ALA A N 1
ATOM 945 C CA . ALA A 1 119 ? 1.290 7.512 -5.996 1.00 96.12 119 ALA A CA 1
ATOM 946 C C . ALA A 1 119 ? 1.794 6.589 -4.876 1.00 96.12 119 ALA A C 1
ATOM 948 O O . ALA A 1 119 ? 0.993 6.078 -4.094 1.00 96.12 119 ALA A O 1
ATOM 949 N N . ALA A 1 120 ? 3.114 6.436 -4.749 1.00 97.56 120 ALA A N 1
ATOM 950 C CA . ALA A 1 120 ? 3.741 5.614 -3.723 1.00 97.56 120 ALA A CA 1
ATOM 951 C C . ALA A 1 120 ? 3.448 6.134 -2.307 1.00 97.56 120 ALA A C 1
ATOM 953 O O . ALA A 1 120 ? 3.001 5.373 -1.443 1.00 97.56 120 ALA A O 1
ATOM 954 N N . CYS A 1 121 ? 3.632 7.438 -2.076 1.00 97.31 121 CYS A N 1
ATOM 955 C CA . CYS A 1 121 ? 3.327 8.086 -0.799 1.00 97.31 121 CYS A CA 1
ATOM 956 C C . CYS A 1 121 ? 1.833 8.032 -0.468 1.00 97.31 121 CYS A C 1
ATOM 958 O O . CYS A 1 121 ? 1.459 7.732 0.666 1.00 97.31 121 CYS A O 1
ATOM 960 N N . GLY A 1 122 ? 0.970 8.298 -1.448 1.00 97.12 122 GLY A N 1
ATOM 961 C CA . GLY A 1 122 ? -0.476 8.207 -1.285 1.00 97.12 122 GLY A CA 1
ATOM 962 C C . GLY A 1 122 ? -0.914 6.802 -0.875 1.00 97.12 122 GLY A C 1
ATOM 963 O O . GLY A 1 122 ? -1.660 6.645 0.096 1.00 97.12 122 GLY A O 1
ATOM 964 N N . ALA A 1 123 ? -0.377 5.779 -1.546 1.00 97.69 123 ALA A N 1
ATOM 965 C CA . ALA A 1 123 ? -0.680 4.379 -1.261 1.00 97.69 123 ALA A CA 1
ATOM 966 C C . ALA A 1 123 ? -0.203 3.940 0.128 1.00 97.69 123 ALA A C 1
ATOM 968 O O . ALA A 1 123 ? -0.940 3.264 0.847 1.00 97.69 123 ALA A O 1
ATOM 969 N N . ALA A 1 124 ? 0.969 4.405 0.564 1.00 98.06 124 ALA A N 1
ATOM 970 C CA . ALA A 1 124 ? 1.479 4.155 1.910 1.00 98.06 124 ALA A CA 1
ATOM 971 C C . ALA A 1 124 ? 0.536 4.691 2.997 1.00 98.06 124 ALA A C 1
ATOM 973 O O . ALA A 1 124 ? 0.195 3.994 3.958 1.00 98.06 124 ALA A O 1
ATOM 974 N N . VAL A 1 125 ? 0.065 5.930 2.833 1.00 97.62 125 VAL A N 1
ATOM 975 C CA . VAL A 1 125 ? -0.844 6.558 3.797 1.00 97.62 125 VAL A CA 1
ATOM 976 C C . VAL A 1 125 ? -2.233 5.906 3.758 1.00 97.62 125 VAL A C 1
ATOM 978 O O . VAL A 1 125 ? -2.858 5.721 4.810 1.00 97.62 125 VAL A O 1
ATOM 981 N N . PHE A 1 126 ? -2.718 5.520 2.574 1.00 97.94 126 PHE A N 1
ATOM 982 C CA . PHE A 1 126 ? -3.958 4.760 2.436 1.00 97.94 126 PHE A CA 1
ATOM 983 C C . PHE A 1 126 ? -3.866 3.422 3.175 1.00 97.94 126 PHE A C 1
ATOM 985 O O . PHE A 1 126 ? -4.727 3.126 4.008 1.00 97.94 126 PHE A O 1
ATOM 992 N N . ALA A 1 127 ? -2.798 2.658 2.935 1.00 98.12 127 ALA A N 1
ATOM 993 C CA . ALA A 1 127 ? -2.556 1.372 3.574 1.00 98.12 127 ALA A CA 1
ATOM 994 C C . ALA A 1 127 ? -2.503 1.497 5.101 1.00 98.12 127 ALA A C 1
ATOM 996 O O . ALA A 1 127 ? -3.185 0.743 5.791 1.00 98.12 127 ALA A O 1
ATOM 997 N N . ALA A 1 128 ? -1.799 2.499 5.639 1.00 98.12 128 ALA A N 1
ATOM 998 C CA . ALA A 1 128 ? -1.734 2.736 7.082 1.00 98.12 128 ALA A CA 1
ATOM 999 C C . ALA A 1 128 ? -3.123 2.986 7.693 1.00 98.12 128 ALA A C 1
ATOM 1001 O O . ALA A 1 128 ? -3.475 2.412 8.727 1.00 98.12 128 ALA A O 1
ATOM 1002 N N . ARG A 1 129 ? -3.951 3.802 7.026 1.00 96.94 129 ARG A N 1
ATOM 1003 C CA . ARG A 1 129 ? -5.337 4.072 7.440 1.00 96.94 129 ARG A CA 1
ATOM 1004 C C . ARG A 1 129 ? -6.175 2.790 7.471 1.00 96.94 129 ARG A C 1
ATOM 1006 O O . ARG A 1 129 ? -6.940 2.592 8.417 1.00 96.94 129 ARG A O 1
ATOM 1013 N N . ARG A 1 130 ? -6.069 1.948 6.438 1.00 97.62 130 ARG A N 1
ATOM 1014 C CA . ARG A 1 130 ? -6.845 0.702 6.334 1.00 97.62 130 ARG A CA 1
ATOM 1015 C C . ARG A 1 130 ? -6.354 -0.373 7.299 1.00 97.62 130 ARG A C 1
ATOM 1017 O O . ARG A 1 130 ? -7.188 -1.000 7.939 1.00 97.62 130 ARG A O 1
ATOM 1024 N N . ALA A 1 131 ? -5.044 -0.498 7.501 1.00 98.19 131 ALA A N 1
ATOM 1025 C CA . ALA A 1 131 ? -4.458 -1.389 8.500 1.00 98.19 131 ALA A CA 1
ATOM 1026 C C . ALA A 1 131 ? -4.946 -1.045 9.914 1.00 98.19 131 ALA A C 1
ATOM 1028 O O . ALA A 1 131 ? -5.311 -1.931 10.680 1.00 98.19 131 ALA A O 1
ATOM 1029 N N . ALA A 1 132 ? -5.043 0.247 10.250 1.00 98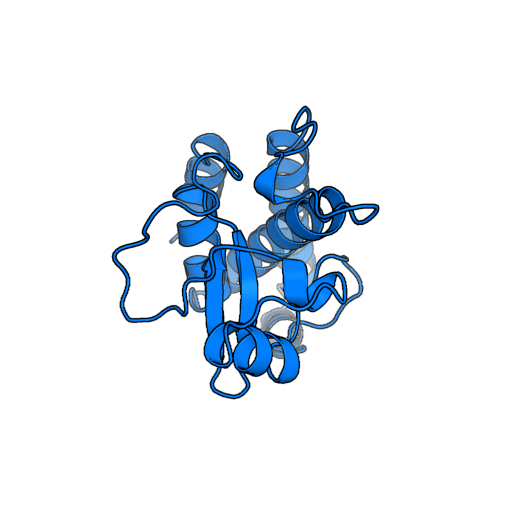.00 132 ALA A N 1
ATOM 1030 C CA . ALA A 1 132 ? -5.636 0.668 11.517 1.00 98.00 132 ALA A CA 1
ATOM 1031 C C . ALA A 1 132 ? -7.090 0.194 11.659 1.00 98.00 132 ALA A C 1
ATOM 1033 O O . ALA A 1 132 ? -7.499 -0.226 12.735 1.00 98.00 132 ALA A O 1
ATOM 1034 N N . TYR A 1 133 ? -7.867 0.244 10.576 1.00 96.12 133 TYR A N 1
ATOM 1035 C CA . TYR A 1 133 ? -9.262 -0.189 10.578 1.00 96.12 133 TYR A CA 1
ATOM 1036 C C . TYR A 1 133 ? -9.402 -1.707 10.754 1.00 96.12 133 TYR A C 1
ATOM 1038 O O . TYR A 1 133 ? -10.224 -2.145 11.556 1.00 96.12 133 TYR A O 1
ATOM 1046 N N . GLU A 1 134 ? -8.561 -2.492 10.074 1.00 97.94 134 GLU A N 1
ATOM 1047 C CA . GLU A 1 134 ? -8.464 -3.945 10.267 1.00 97.94 134 GLU A CA 1
ATOM 1048 C C . GLU A 1 134 ? -8.141 -4.291 11.730 1.00 97.94 134 GLU A C 1
ATOM 1050 O O . GLU A 1 134 ? -8.816 -5.114 12.343 1.00 97.94 134 GLU A O 1
ATOM 1055 N N . ILE A 1 135 ? -7.161 -3.608 12.331 1.00 98.12 135 ILE A N 1
ATOM 1056 C CA . ILE A 1 135 ? -6.775 -3.805 13.737 1.00 98.12 135 ILE A CA 1
ATOM 1057 C C . ILE A 1 135 ? -7.923 -3.471 14.694 1.00 98.12 135 ILE A C 1
ATOM 1059 O O . ILE A 1 135 ? -8.168 -4.208 15.645 1.00 98.12 135 ILE A O 1
ATOM 1063 N N . LEU A 1 136 ? -8.632 -2.362 14.464 1.00 97.56 136 LEU A N 1
ATOM 1064 C CA . LEU A 1 136 ? -9.746 -1.934 15.319 1.00 97.56 136 LEU A CA 1
ATOM 1065 C C . LEU A 1 136 ? -10.931 -2.902 15.276 1.00 97.56 136 LEU A C 1
ATOM 1067 O O . LEU A 1 136 ? -11.682 -2.983 16.245 1.00 97.56 136 LEU A O 1
ATOM 1071 N N . LEU A 1 137 ? -11.084 -3.625 14.168 1.00 96.94 137 LEU A N 1
ATOM 1072 C CA . LEU A 1 137 ? -12.084 -4.672 13.979 1.00 96.94 137 LEU A CA 1
ATOM 1073 C C . LEU A 1 137 ? -11.602 -6.069 14.402 1.00 96.94 137 LEU A C 1
ATOM 1075 O O . LEU A 1 137 ? -12.344 -7.029 14.194 1.00 96.94 137 LEU A O 1
ATOM 1079 N N . ASP A 1 138 ? -10.400 -6.173 14.980 1.00 95.38 138 ASP A N 1
ATOM 1080 C CA . ASP A 1 138 ? -9.736 -7.432 15.346 1.00 95.38 138 ASP A CA 1
ATOM 1081 C C . ASP A 1 138 ? -9.618 -8.415 14.162 1.00 95.38 138 ASP A C 1
ATOM 1083 O O . ASP A 1 138 ? -9.787 -9.623 14.296 1.00 95.38 138 ASP A O 1
ATOM 1087 N N . ASP A 1 139 ? -9.358 -7.873 12.969 1.00 94.56 139 ASP A N 1
ATOM 1088 C CA . ASP A 1 139 ? -9.345 -8.590 11.687 1.00 94.56 139 ASP A CA 1
ATOM 1089 C C . ASP A 1 139 ? -8.119 -8.192 10.851 1.00 94.56 139 ASP A C 1
ATOM 1091 O O . ASP A 1 139 ? -8.198 -7.824 9.680 1.00 94.56 139 ASP A O 1
ATOM 1095 N N . CYS A 1 140 ? -6.961 -8.174 11.511 1.00 94.69 140 CYS A N 1
ATOM 1096 C CA . CYS A 1 140 ? -5.685 -7.817 10.898 1.00 94.69 140 CYS A CA 1
ATOM 1097 C C . CYS A 1 140 ? -5.343 -8.807 9.776 1.00 94.69 140 CYS A C 1
ATOM 1099 O O . CYS A 1 140 ? -5.105 -9.988 10.037 1.00 94.69 140 CYS A O 1
ATOM 1101 N N . GLY A 1 141 ? -5.306 -8.314 8.537 1.00 95.12 141 GLY A N 1
ATOM 1102 C CA . GLY A 1 141 ? -5.257 -9.146 7.343 1.00 95.12 141 GLY A CA 1
ATOM 1103 C C . GLY A 1 141 ? -4.420 -8.511 6.243 1.00 95.12 141 GLY A C 1
ATOM 1104 O O . GLY A 1 141 ? -3.197 -8.381 6.367 1.00 95.12 141 GLY A O 1
ATOM 1105 N N . PHE A 1 142 ? -5.073 -8.147 5.141 1.00 96.56 142 PHE A N 1
ATOM 1106 C CA . PHE A 1 142 ? -4.394 -7.684 3.937 1.00 96.56 142 PHE A CA 1
ATOM 1107 C C . PHE A 1 142 ? -3.610 -6.397 4.195 1.00 96.56 142 PHE A C 1
ATOM 1109 O O . PHE A 1 142 ? -2.398 -6.370 3.984 1.00 96.56 142 PHE A O 1
ATOM 1116 N N . TRP A 1 143 ? -4.250 -5.347 4.707 1.00 97.50 143 TRP A N 1
ATOM 1117 C CA . TRP A 1 143 ? -3.604 -4.043 4.874 1.00 97.50 143 TRP A CA 1
ATOM 1118 C C . TRP A 1 143 ? -2.537 -4.048 5.965 1.00 97.50 143 TRP A C 1
ATOM 1120 O O . TRP A 1 143 ? -1.493 -3.413 5.806 1.00 97.50 143 TRP A O 1
ATOM 1130 N N . CYS A 1 144 ? -2.738 -4.821 7.032 1.00 97.62 144 CYS A N 1
ATOM 1131 C CA . CYS A 1 144 ? -1.680 -5.134 7.987 1.00 97.62 144 CYS A CA 1
ATOM 1132 C C . CYS A 1 144 ? -0.438 -5.741 7.307 1.00 97.62 144 CYS A C 1
ATOM 1134 O O . CYS A 1 144 ? 0.690 -5.362 7.626 1.00 97.62 144 CYS A O 1
ATOM 1136 N N . SER A 1 145 ? -0.621 -6.673 6.364 1.00 96.31 145 SER A N 1
ATOM 1137 C CA . SER A 1 145 ? 0.498 -7.299 5.649 1.00 96.31 145 SER A CA 1
ATOM 1138 C C . SER A 1 145 ? 1.195 -6.328 4.686 1.00 96.31 145 SER A C 1
ATOM 1140 O O . SER A 1 145 ? 2.424 -6.280 4.656 1.00 96.31 145 SER A O 1
ATOM 1142 N N . ILE A 1 146 ? 0.432 -5.469 4.000 1.00 97.50 146 ILE A N 1
ATOM 1143 C CA . ILE A 1 146 ? 0.951 -4.361 3.182 1.00 97.50 146 ILE A CA 1
ATOM 1144 C C . ILE A 1 146 ? 1.833 -3.427 4.020 1.00 97.50 146 ILE A C 1
ATOM 1146 O O . ILE A 1 146 ? 2.928 -3.058 3.595 1.00 97.50 146 ILE A O 1
ATOM 1150 N N . MET A 1 147 ? 1.416 -3.094 5.243 1.00 97.56 147 MET A N 1
ATOM 1151 C CA . MET A 1 147 ? 2.222 -2.263 6.141 1.00 97.56 147 MET A CA 1
ATOM 1152 C C . MET A 1 147 ? 3.563 -2.902 6.517 1.00 97.56 147 MET A C 1
ATOM 1154 O O . MET A 1 147 ? 4.557 -2.189 6.646 1.00 97.56 147 MET A O 1
ATOM 1158 N N . ASN A 1 148 ? 3.639 -4.231 6.624 1.00 95.88 148 ASN A N 1
ATOM 1159 C CA . ASN A 1 148 ? 4.913 -4.918 6.856 1.00 95.88 148 ASN A CA 1
ATOM 1160 C C . ASN A 1 148 ? 5.862 -4.833 5.649 1.00 95.88 148 ASN A C 1
ATOM 1162 O O . ASN A 1 148 ? 7.079 -4.827 5.840 1.00 95.88 148 ASN A O 1
ATOM 1166 N N . LEU A 1 149 ? 5.342 -4.771 4.419 1.00 97.25 149 LEU A N 1
ATOM 1167 C CA . LEU A 1 149 ? 6.160 -4.576 3.214 1.00 97.25 149 LEU A CA 1
ATOM 1168 C C . LEU A 1 149 ? 6.757 -3.168 3.185 1.00 97.25 149 LEU A C 1
ATOM 1170 O O . LEU A 1 149 ? 7.959 -3.007 2.972 1.00 97.25 149 LEU A O 1
ATOM 1174 N N . TYR A 1 150 ? 5.938 -2.164 3.502 1.00 97.50 150 TYR A N 1
ATOM 1175 C CA . TYR A 1 150 ? 6.410 -0.794 3.665 1.00 97.50 150 TYR A CA 1
ATOM 1176 C C . TYR A 1 150 ? 7.442 -0.662 4.782 1.00 97.50 150 TYR A C 1
ATOM 1178 O O . TYR A 1 150 ? 8.468 -0.018 4.581 1.00 97.50 150 TYR A O 1
ATOM 1186 N N . HIS A 1 151 ? 7.220 -1.313 5.930 1.00 96.50 151 HIS A N 1
ATOM 1187 C CA . HIS A 1 151 ? 8.176 -1.327 7.040 1.00 96.50 151 HIS A CA 1
ATOM 1188 C C . HIS A 1 151 ? 9.552 -1.854 6.619 1.00 96.50 151 HIS A C 1
ATOM 1190 O O . HIS A 1 151 ? 10.579 -1.304 7.020 1.00 96.50 151 HIS A O 1
ATOM 1196 N N . GLN A 1 152 ? 9.569 -2.882 5.768 1.00 95.62 152 GLN A N 1
ATOM 1197 C CA . GLN A 1 152 ? 10.791 -3.432 5.184 1.00 95.62 152 GLN A CA 1
ATOM 1198 C C . GLN A 1 152 ? 11.433 -2.505 4.146 1.00 95.62 152 GLN A C 1
ATOM 1200 O O . GLN A 1 152 ? 12.598 -2.702 3.832 1.00 95.62 152 GLN A O 1
ATOM 1205 N N . GLY A 1 153 ? 10.717 -1.495 3.657 1.00 96.38 153 GLY A N 1
ATOM 1206 C CA . GLY A 1 153 ? 11.204 -0.472 2.736 1.00 96.38 153 GLY A CA 1
ATOM 1207 C C . GLY A 1 153 ? 10.912 -0.720 1.263 1.00 96.38 153 GLY A C 1
ATOM 1208 O O . GLY A 1 153 ? 11.477 -0.038 0.410 1.00 96.38 153 GLY A O 1
ATOM 1209 N N . HIS A 1 154 ? 10.014 -1.657 0.969 1.00 97.50 154 HIS A N 1
ATOM 1210 C CA . HIS A 1 154 ? 9.530 -1.922 -0.383 1.00 97.50 154 HIS A CA 1
ATOM 1211 C C . HIS A 1 154 ? 8.255 -1.131 -0.683 1.00 97.50 154 HIS A C 1
ATOM 1213 O O . HIS A 1 154 ? 7.577 -0.657 0.236 1.00 97.50 154 HIS A O 1
ATOM 1219 N N . TRP A 1 155 ? 7.893 -1.027 -1.962 1.00 97.88 155 TRP A N 1
ATOM 1220 C CA . TRP A 1 155 ? 6.606 -0.465 -2.361 1.00 97.88 155 TRP A CA 1
ATOM 1221 C C . TRP A 1 155 ? 5.672 -1.553 -2.903 1.00 97.88 155 TRP A C 1
ATOM 1223 O O . TRP A 1 155 ? 5.830 -1.976 -4.046 1.00 97.88 155 TRP A O 1
ATOM 1233 N N . PRO A 1 156 ? 4.661 -1.989 -2.131 1.00 97.62 156 PRO A N 1
ATOM 1234 C CA . PRO A 1 156 ? 3.543 -2.742 -2.686 1.00 97.62 156 PRO A CA 1
ATOM 1235 C C . PRO A 1 156 ? 2.723 -1.809 -3.583 1.00 97.62 156 PRO A C 1
ATOM 1237 O O . PRO A 1 156 ? 1.971 -0.967 -3.095 1.00 97.62 156 PRO A O 1
ATOM 1240 N N . CYS A 1 157 ? 2.930 -1.889 -4.891 1.00 97.12 157 CYS A N 1
ATOM 1241 C CA . CYS A 1 157 ? 2.397 -0.924 -5.848 1.00 97.12 157 CYS A CA 1
ATOM 1242 C C . CYS A 1 157 ? 1.033 -1.329 -6.412 1.00 97.12 157 CYS A C 1
ATOM 1244 O O . CYS A 1 157 ? 0.227 -0.460 -6.749 1.00 97.12 157 CYS A O 1
ATOM 1246 N N . GLY A 1 158 ? 0.737 -2.624 -6.462 1.00 97.44 158 GLY A N 1
ATOM 1247 C CA . GLY A 1 158 ? -0.499 -3.111 -7.056 1.00 97.44 158 GLY A CA 1
ATOM 1248 C C . GLY A 1 158 ? -0.879 -4.513 -6.622 1.00 97.44 158 GLY A C 1
ATOM 1249 O O . GLY A 1 158 ? -0.229 -5.135 -5.779 1.00 97.44 158 GLY A O 1
ATOM 1250 N N . ILE A 1 159 ? -1.970 -4.992 -7.201 1.00 97.31 159 ILE A N 1
ATOM 1251 C CA . ILE A 1 159 ? -2.531 -6.319 -6.975 1.00 97.31 159 ILE A CA 1
ATOM 1252 C C . ILE A 1 159 ? -2.896 -6.963 -8.308 1.00 97.31 159 ILE A C 1
ATOM 1254 O O . ILE A 1 159 ? -3.358 -6.298 -9.231 1.00 97.31 159 ILE A O 1
ATOM 1258 N N . LEU A 1 160 ? -2.703 -8.273 -8.390 1.00 96.94 160 LEU A N 1
ATOM 1259 C CA . LEU A 1 160 ? -3.172 -9.093 -9.500 1.00 96.94 160 LEU A CA 1
ATOM 1260 C C . LEU A 1 160 ? -4.632 -9.541 -9.279 1.00 96.94 160 LEU A C 1
ATOM 1262 O O . LEU A 1 160 ? -5.149 -9.437 -8.157 1.00 96.94 160 LEU A O 1
ATOM 1266 N N . PRO A 1 161 ? -5.314 -10.076 -10.313 1.00 94.19 161 PRO A N 1
ATOM 1267 C CA . PRO A 1 161 ? -6.701 -10.539 -10.198 1.00 94.19 161 PRO A CA 1
ATOM 1268 C C . PRO A 1 161 ? -6.925 -11.612 -9.120 1.00 94.19 161 PRO A C 1
ATOM 1270 O O . PRO A 1 161 ? -8.006 -11.694 -8.537 1.00 94.19 161 PRO A O 1
ATOM 1273 N N . ASP A 1 162 ? -5.898 -12.410 -8.824 1.00 92.88 162 ASP A N 1
ATOM 1274 C CA . ASP A 1 162 ? -5.882 -13.428 -7.766 1.00 92.88 162 ASP A CA 1
ATOM 1275 C C . ASP A 1 162 ? -5.549 -12.871 -6.368 1.00 92.88 162 ASP A C 1
ATOM 1277 O O . ASP A 1 162 ? -5.449 -13.634 -5.408 1.00 92.88 162 ASP A O 1
ATOM 1281 N N . LYS A 1 163 ? -5.437 -11.541 -6.242 1.00 91.38 163 LYS A N 1
ATOM 1282 C CA . LYS A 1 163 ? -5.061 -10.787 -5.035 1.00 91.38 163 LYS A CA 1
ATOM 1283 C C . LYS A 1 163 ? -3.596 -10.926 -4.620 1.00 91.38 163 LYS A C 1
ATOM 1285 O O . LYS A 1 163 ? -3.234 -10.421 -3.554 1.00 91.38 163 LYS A O 1
ATOM 1290 N N . THR A 1 164 ? -2.737 -11.520 -5.446 1.00 95.56 164 THR A N 1
ATOM 1291 C CA . THR A 1 164 ? -1.294 -11.487 -5.200 1.00 95.56 164 THR A CA 1
ATOM 1292 C C . THR A 1 164 ? -0.772 -10.057 -5.308 1.00 95.56 164 THR A C 1
ATOM 1294 O O . THR A 1 164 ? -1.078 -9.329 -6.252 1.00 95.56 164 THR A O 1
ATOM 1297 N N . VAL A 1 165 ? 0.013 -9.642 -4.314 1.00 97.75 165 VAL A N 1
ATOM 1298 C CA . VAL A 1 165 ? 0.564 -8.285 -4.237 1.00 97.75 165 VAL A CA 1
ATOM 1299 C C . VAL A 1 165 ? 1.769 -8.169 -5.163 1.00 97.75 165 VAL A C 1
ATOM 1301 O O . VAL A 1 165 ? 2.663 -9.017 -5.130 1.00 97.75 165 VAL A O 1
ATOM 1304 N N . VAL A 1 166 ? 1.809 -7.100 -5.952 1.00 98.00 166 VAL A N 1
ATOM 1305 C CA . VAL A 1 166 ? 2.966 -6.713 -6.759 1.00 98.00 166 VAL A CA 1
ATOM 1306 C C . VAL A 1 166 ? 3.808 -5.719 -5.964 1.00 98.00 166 VAL A C 1
ATOM 1308 O O . VAL A 1 166 ? 3.283 -4.743 -5.425 1.00 98.00 166 VAL A O 1
ATOM 1311 N N . VAL A 1 167 ? 5.108 -5.986 -5.861 1.00 98.12 167 VAL A N 1
ATOM 1312 C CA . VAL A 1 167 ? 6.043 -5.219 -5.031 1.00 98.12 167 VAL A CA 1
ATOM 1313 C C . VAL A 1 167 ? 7.235 -4.763 -5.863 1.00 98.12 167 VAL A C 1
ATOM 1315 O O . VAL A 1 167 ? 7.877 -5.585 -6.520 1.00 98.12 167 VAL A O 1
ATOM 1318 N N . LEU A 1 168 ? 7.534 -3.464 -5.793 1.00 96.56 168 LEU A N 1
ATOM 1319 C CA . LEU A 1 168 ? 8.773 -2.860 -6.279 1.00 96.56 168 LEU A CA 1
ATOM 1320 C C . LEU A 1 168 ? 9.840 -2.855 -5.180 1.00 96.56 168 LEU A C 1
ATOM 1322 O O . LEU A 1 168 ? 9.568 -2.355 -4.059 1.00 96.56 168 LEU A O 1
#

Radius of gyration: 16.02 Å; chains: 1; bounding box: 39×31×43 Å

Foldseek 3Di:
DALVVLLVLLVLFQAQPQQQHDDPDPLAAEDRAPCVVVVHDDVPPVVVVCVVFWDWADLAPPDAHPPCGCVLLVVCVVVVNNVVLQVSLVVQLVSLLVSCPPCPADVRQDDPPGGCSSSQSSNSSNLSSVQSSCNVVVNRDDSVVQSVCRSVNWGQTTAGPVRHTYID

Secondary structure (DSSP, 8-state):
--HHHHHHHHHT--TTTTTTS----TTEEE-S--GGGGT---S-HHHHHHHHHPEEPP-STTS--TTTTTHHHHHHHHTT-HHHHHHHHHHHHHHHHHHTTT----GGGEETTEE-HHHHHHHHHHHHHHHHHHHHTT---HHHHHHHHHHHT--EEEE-TT-PEEE-